Protein AF-A0A2V5MBA4-F1 (afdb_monomer_lite)

Structure (mmCIF, N/CA/C/O backbone):
data_AF-A0A2V5MBA4-F1
#
_entry.id   AF-A0A2V5MBA4-F1
#
loop_
_atom_site.group_PDB
_atom_site.id
_atom_site.type_symbol
_atom_site.label_atom_id
_atom_site.label_alt_id
_atom_site.label_comp_id
_atom_site.label_asym_id
_atom_site.label_entity_id
_atom_site.label_seq_id
_atom_site.pdbx_PDB_ins_code
_atom_site.Cartn_x
_atom_site.Cartn_y
_atom_site.Cartn_z
_atom_site.occupancy
_atom_site.B_iso_or_equiv
_atom_site.auth_seq_id
_atom_site.auth_comp_id
_atom_site.auth_asym_id
_atom_site.auth_atom_id
_atom_site.pdbx_PDB_model_num
ATOM 1 N N . ASN A 1 1 ? 19.312 -1.199 2.283 1.00 86.12 1 ASN A N 1
ATOM 2 C CA . ASN A 1 1 ? 18.083 -1.227 3.105 1.00 86.12 1 ASN A CA 1
ATOM 3 C C . ASN A 1 1 ? 17.181 -2.305 2.559 1.00 86.12 1 ASN A C 1
ATOM 5 O O . ASN A 1 1 ? 17.076 -2.397 1.346 1.00 86.12 1 ASN A O 1
ATOM 9 N N . GLU A 1 2 ? 16.562 -3.089 3.433 1.00 93.12 2 GLU A N 1
ATOM 10 C CA . GLU A 1 2 ? 15.710 -4.225 3.068 1.00 93.12 2 GLU A CA 1
ATOM 11 C C . GLU A 1 2 ? 14.400 -4.160 3.860 1.00 93.12 2 GLU A C 1
ATOM 13 O O . GLU A 1 2 ? 14.355 -3.577 4.947 1.00 93.12 2 GLU A O 1
ATOM 18 N N . ALA A 1 3 ? 13.339 -4.747 3.311 1.00 95.31 3 ALA A N 1
ATOM 19 C CA . ALA A 1 3 ? 12.047 -4.902 3.967 1.00 95.31 3 ALA A CA 1
ATOM 20 C C . ALA A 1 3 ? 11.344 -6.156 3.432 1.00 95.31 3 ALA A C 1
ATOM 22 O O . ALA A 1 3 ? 11.594 -6.581 2.307 1.00 95.31 3 ALA A O 1
ATOM 23 N N . THR A 1 4 ? 10.440 -6.731 4.223 1.00 97.88 4 THR A N 1
ATOM 24 C CA . THR A 1 4 ? 9.587 -7.849 3.799 1.00 97.88 4 THR A CA 1
ATOM 25 C C . THR A 1 4 ? 8.132 -7.409 3.742 1.00 97.88 4 THR A C 1
ATOM 27 O O . THR A 1 4 ? 7.718 -6.509 4.478 1.00 97.88 4 THR A O 1
ATOM 30 N N . ALA A 1 5 ? 7.333 -8.066 2.897 1.00 97.44 5 ALA A N 1
ATOM 31 C CA . ALA A 1 5 ? 5.901 -7.786 2.815 1.00 97.44 5 ALA A CA 1
ATOM 32 C C . ALA A 1 5 ? 5.216 -7.992 4.179 1.00 97.44 5 ALA A C 1
ATOM 34 O O . ALA A 1 5 ? 4.501 -7.105 4.631 1.00 97.44 5 ALA A O 1
ATOM 35 N N . ASP A 1 6 ? 5.514 -9.090 4.886 1.00 98.19 6 ASP A N 1
ATOM 36 C CA . ASP A 1 6 ? 4.989 -9.350 6.239 1.00 98.19 6 ASP A CA 1
ATOM 37 C C . ASP A 1 6 ? 5.371 -8.245 7.240 1.00 98.19 6 ASP A C 1
ATOM 39 O O . ASP A 1 6 ? 4.521 -7.756 7.985 1.00 98.19 6 ASP A O 1
ATOM 43 N N . GLY A 1 7 ? 6.624 -7.778 7.220 1.00 98.31 7 GLY A N 1
ATOM 44 C CA . GLY A 1 7 ? 7.074 -6.696 8.096 1.00 98.31 7 GLY A CA 1
ATOM 45 C C . GLY A 1 7 ? 6.330 -5.382 7.842 1.00 98.31 7 GLY A C 1
ATOM 46 O O . GLY A 1 7 ? 5.913 -4.710 8.787 1.00 98.31 7 GLY A O 1
ATOM 47 N N . LEU A 1 8 ? 6.107 -5.033 6.573 1.00 98.31 8 LEU A N 1
ATOM 48 C CA . LEU A 1 8 ? 5.379 -3.820 6.191 1.00 98.31 8 LEU A CA 1
ATOM 49 C C . LEU A 1 8 ? 3.874 -3.932 6.470 1.00 98.31 8 LEU A C 1
ATOM 51 O O . LEU A 1 8 ? 3.268 -2.959 6.921 1.00 98.31 8 LEU A O 1
ATOM 55 N N . LEU A 1 9 ? 3.283 -5.118 6.293 1.00 98.19 9 LEU A N 1
ATOM 56 C CA . LEU A 1 9 ? 1.904 -5.397 6.700 1.00 98.19 9 LEU A CA 1
ATOM 57 C C . LEU A 1 9 ? 1.730 -5.200 8.208 1.00 98.19 9 LEU A C 1
ATOM 59 O O . LEU A 1 9 ? 0.799 -4.512 8.634 1.00 98.19 9 LEU A O 1
ATOM 63 N N . ARG A 1 10 ? 2.643 -5.743 9.023 1.00 98.19 10 ARG A N 1
ATOM 64 C CA . ARG A 1 10 ? 2.635 -5.561 10.484 1.00 98.19 10 ARG A CA 1
ATOM 65 C C . ARG A 1 10 ? 2.804 -4.098 10.877 1.00 98.19 10 ARG A C 1
ATOM 67 O O . ARG A 1 10 ? 2.097 -3.631 11.765 1.00 98.19 10 ARG A O 1
ATOM 74 N N . LEU A 1 11 ? 3.695 -3.369 10.204 1.00 98.12 11 LEU A N 1
ATOM 75 C CA . LEU A 1 11 ? 3.914 -1.944 10.451 1.00 98.12 11 LEU A CA 1
ATOM 76 C C . LEU A 1 11 ? 2.647 -1.121 10.185 1.00 98.12 11 LEU A C 1
ATOM 78 O O . LEU A 1 11 ? 2.208 -0.375 11.060 1.00 98.12 11 LEU A O 1
ATOM 82 N N . LEU A 1 12 ? 2.032 -1.269 9.008 1.00 98.25 12 LEU A N 1
ATOM 83 C CA . LEU A 1 12 ? 0.799 -0.549 8.678 1.00 98.25 12 LEU A CA 1
ATOM 84 C C . LEU A 1 12 ? -0.372 -0.985 9.573 1.00 98.25 12 LEU A C 1
ATOM 86 O O . LEU A 1 12 ? -1.184 -0.146 9.968 1.00 98.25 12 LEU A O 1
ATOM 90 N N . SER A 1 13 ? -0.424 -2.262 9.966 1.00 97.88 13 SER A N 1
ATOM 91 C CA . SER A 1 13 ? -1.403 -2.759 10.943 1.00 97.88 13 SER A CA 1
ATOM 92 C C . SER A 1 13 ? -1.225 -2.093 12.306 1.00 97.88 13 SER A C 1
ATOM 94 O O . SER A 1 13 ? -2.210 -1.681 12.911 1.00 97.88 13 SER A O 1
ATOM 96 N N . ALA A 1 14 ? 0.016 -1.926 12.773 1.00 97.88 14 ALA A N 1
ATOM 97 C CA . ALA A 1 14 ? 0.316 -1.239 14.026 1.00 97.88 14 ALA A CA 1
ATOM 98 C C . ALA A 1 14 ? -0.032 0.257 13.963 1.00 97.88 14 ALA A C 1
ATOM 100 O O . ALA A 1 14 ? -0.607 0.782 14.912 1.00 97.88 14 ALA A O 1
ATOM 101 N N . ILE A 1 15 ? 0.255 0.927 12.839 1.00 97.19 15 ILE A N 1
ATOM 102 C CA . ILE A 1 15 ? -0.119 2.333 12.611 1.00 97.19 15 ILE A CA 1
ATOM 103 C C . ILE A 1 15 ? -1.642 2.509 12.679 1.00 97.19 15 ILE A C 1
ATOM 105 O O . ILE A 1 15 ? -2.116 3.442 13.324 1.00 97.19 15 ILE A O 1
ATOM 109 N N . ARG A 1 16 ? -2.417 1.620 12.041 1.00 95.56 16 ARG A N 1
ATOM 110 C CA . ARG A 1 16 ? -3.890 1.658 12.083 1.00 95.56 16 ARG A CA 1
ATOM 111 C C . ARG A 1 16 ? -4.443 1.266 13.462 1.00 95.56 16 ARG A C 1
ATOM 113 O O . ARG A 1 16 ? -5.426 1.859 13.911 1.00 95.56 16 ARG A O 1
ATOM 120 N N . GLY A 1 17 ? -3.821 0.285 14.116 1.00 95.31 17 GLY A N 1
ATOM 121 C CA . GLY A 1 17 ? -4.145 -0.203 15.460 1.00 95.31 17 GLY A CA 1
ATOM 122 C C . GLY A 1 17 ? -3.643 0.717 16.575 1.00 95.31 17 GLY A C 1
ATOM 123 O O . GLY A 1 17 ? -3.348 1.883 16.348 1.00 95.31 17 GLY A O 1
ATOM 124 N N . ASP A 1 18 ? -3.549 0.226 17.806 1.00 94.12 18 ASP A N 1
ATOM 125 C CA . ASP A 1 18 ? -3.410 1.097 18.991 1.00 94.12 18 ASP A CA 1
ATOM 126 C C . ASP A 1 18 ? -1.965 1.338 19.445 1.00 94.12 18 ASP A C 1
ATOM 128 O O . ASP A 1 18 ? -1.713 1.725 20.582 1.00 94.12 18 ASP A O 1
ATOM 132 N N . PHE A 1 19 ? -0.997 1.124 18.551 1.00 97.06 19 PHE A N 1
ATOM 133 C CA . PHE A 1 19 ? 0.415 1.356 18.857 1.00 97.06 19 PHE A CA 1
ATOM 134 C C . PHE A 1 19 ? 0.752 2.850 19.005 1.00 97.06 19 PHE A C 1
ATOM 136 O O . PHE A 1 19 ? 1.609 3.221 19.805 1.00 97.06 19 PHE A O 1
ATOM 143 N N . LEU A 1 20 ? 0.092 3.711 18.226 1.00 97.50 20 LEU A N 1
ATOM 144 C CA . LEU A 1 20 ? 0.297 5.160 18.238 1.00 97.50 20 LEU A CA 1
ATOM 145 C C . LEU A 1 20 ? -0.785 5.873 19.051 1.00 97.50 20 LEU A C 1
ATOM 147 O O . LEU A 1 20 ? -1.930 5.423 19.109 1.00 97.50 20 LEU A O 1
ATOM 151 N N . THR A 1 21 ? -0.454 7.055 19.586 1.00 98.44 21 THR A N 1
ATOM 152 C CA . THR A 1 21 ? -1.480 7.956 20.133 1.00 98.44 21 THR A CA 1
ATOM 153 C C . THR A 1 21 ? -2.483 8.351 19.041 1.00 98.44 21 THR A C 1
ATOM 155 O O . THR A 1 21 ? -2.114 8.384 17.859 1.00 98.44 21 THR A O 1
ATOM 158 N N . PRO A 1 22 ? -3.733 8.704 19.391 1.00 97.81 22 PRO A N 1
ATOM 159 C CA . PRO A 1 22 ? -4.726 9.140 18.410 1.00 97.81 22 PRO A CA 1
ATOM 160 C C . PRO A 1 22 ? -4.254 10.306 17.528 1.00 97.81 22 PRO A C 1
ATOM 162 O O . PRO A 1 22 ? -4.555 10.348 16.336 1.00 97.81 22 PRO A O 1
ATOM 165 N N . GLU A 1 23 ? -3.491 11.248 18.081 1.00 98.25 23 GLU A N 1
ATOM 166 C CA . GLU A 1 23 ? -2.917 12.383 17.351 1.00 98.25 23 GLU A CA 1
ATOM 167 C C . GLU A 1 23 ? -1.860 11.917 16.348 1.00 98.25 23 GLU A C 1
ATOM 169 O O . GLU A 1 23 ? -1.935 12.268 15.172 1.00 98.25 23 GLU A O 1
ATOM 174 N N . SER A 1 24 ? -0.923 11.073 16.789 1.00 98.38 24 SER A N 1
ATOM 175 C CA . SER A 1 24 ? 0.158 10.563 15.940 1.00 98.38 24 SER A CA 1
ATOM 176 C C . SER A 1 24 ? -0.381 9.668 14.824 1.00 98.38 24 SER A C 1
ATOM 178 O O . SER A 1 24 ? 0.046 9.783 13.679 1.00 98.38 24 SER A O 1
ATOM 180 N N . LYS A 1 25 ? -1.368 8.816 15.132 1.00 98.38 25 LYS A N 1
ATOM 181 C CA . LYS A 1 25 ? -2.070 7.982 14.148 1.00 98.38 25 LYS A CA 1
ATOM 182 C C . LYS A 1 25 ? -2.710 8.837 13.056 1.00 98.38 25 LYS A C 1
ATOM 184 O O . LYS A 1 25 ? -2.501 8.569 11.874 1.00 98.38 25 LYS A O 1
ATOM 189 N N . ARG A 1 26 ? -3.466 9.873 13.443 1.00 98.00 26 ARG A N 1
ATOM 190 C CA . ARG A 1 26 ? -4.099 10.794 12.486 1.00 98.00 26 ARG A CA 1
ATOM 191 C C . ARG A 1 26 ? -3.067 11.482 11.605 1.00 98.00 26 ARG A C 1
ATOM 193 O O . ARG A 1 26 ? -3.279 11.561 10.402 1.00 98.00 26 ARG A O 1
ATOM 200 N N . GLU A 1 27 ? -1.959 11.935 12.182 1.00 98.56 27 GLU A N 1
ATOM 201 C CA . GLU A 1 27 ? -0.923 12.642 11.432 1.00 98.56 27 GLU A CA 1
ATOM 202 C C . GLU A 1 27 ? -0.189 11.730 10.442 1.00 98.56 27 GLU A C 1
ATOM 204 O O . GLU A 1 27 ? -0.036 12.085 9.276 1.00 98.56 27 GLU A O 1
ATOM 209 N N . VAL A 1 28 ? 0.193 10.518 10.859 1.00 98.38 28 VAL A N 1
ATOM 210 C CA . VAL A 1 28 ? 0.825 9.537 9.963 1.00 98.38 28 VAL A CA 1
ATOM 211 C C . VAL A 1 28 ? -0.115 9.163 8.818 1.00 98.38 28 VAL A C 1
ATOM 213 O O . VAL A 1 28 ? 0.303 9.172 7.661 1.00 98.38 28 VAL A O 1
ATOM 216 N N . ILE A 1 29 ? -1.389 8.879 9.111 1.00 98.50 29 ILE A N 1
ATOM 217 C CA . ILE A 1 29 ? -2.375 8.568 8.068 1.00 98.50 29 ILE A CA 1
ATOM 218 C C . ILE A 1 29 ? -2.562 9.767 7.131 1.00 98.50 29 ILE A C 1
ATOM 220 O O . ILE A 1 29 ? -2.538 9.575 5.920 1.00 98.50 29 ILE A O 1
ATOM 224 N N . ARG A 1 30 ? -2.677 10.995 7.654 1.00 98.56 30 ARG A N 1
ATOM 225 C CA . ARG A 1 30 ? -2.792 12.219 6.843 1.00 98.56 30 ARG A CA 1
ATOM 226 C C . ARG A 1 30 ? -1.617 12.368 5.876 1.00 98.56 30 ARG A C 1
ATOM 228 O O . ARG A 1 30 ? -1.834 12.587 4.690 1.00 98.56 30 ARG A O 1
ATOM 235 N N . ILE A 1 31 ? -0.387 12.190 6.357 1.00 98.75 31 ILE A N 1
ATOM 236 C CA . ILE A 1 31 ? 0.821 12.270 5.522 1.00 98.75 31 ILE A CA 1
ATOM 237 C C . ILE A 1 31 ? 0.795 11.212 4.411 1.00 98.75 31 ILE A C 1
ATOM 239 O O . ILE A 1 31 ? 1.104 11.517 3.261 1.00 98.75 31 ILE A O 1
ATOM 243 N N . LEU A 1 32 ? 0.418 9.973 4.735 1.00 98.69 32 LEU A N 1
ATOM 244 C CA . LEU A 1 32 ? 0.338 8.883 3.758 1.00 98.69 32 LEU A CA 1
ATOM 245 C C . LEU A 1 32 ? -0.785 9.088 2.727 1.00 98.69 32 LEU A C 1
ATOM 247 O O . LEU A 1 32 ? -0.636 8.669 1.582 1.00 98.69 32 LEU A O 1
ATOM 251 N N . LEU A 1 33 ? -1.889 9.733 3.112 1.00 98.62 33 LEU A N 1
ATOM 252 C CA . LEU A 1 33 ? -2.981 10.116 2.207 1.00 98.62 33 LEU A CA 1
ATOM 253 C C . LEU A 1 33 ? -2.582 11.237 1.236 1.00 98.62 33 LEU A C 1
ATOM 255 O O . LEU A 1 33 ? -3.159 11.356 0.160 1.00 98.62 33 LEU A O 1
ATOM 259 N N . GLU A 1 34 ? -1.598 12.062 1.594 1.00 98.44 34 GLU A N 1
ATOM 260 C CA . GLU A 1 34 ? -1.109 13.176 0.769 1.00 98.44 34 GLU A CA 1
ATOM 261 C C . GLU A 1 34 ? -0.039 12.758 -0.256 1.00 98.44 34 GLU A C 1
ATOM 263 O O . GLU A 1 34 ? 0.574 13.613 -0.910 1.00 98.44 34 GLU A O 1
ATOM 268 N N . GLN A 1 35 ? 0.177 11.448 -0.428 1.00 98.25 35 GLN A N 1
ATOM 269 C CA . GLN A 1 35 ? 1.046 10.900 -1.462 1.00 98.25 35 GLN A CA 1
ATOM 270 C C . GLN A 1 35 ? 0.628 11.396 -2.857 1.00 98.25 35 GLN A C 1
ATOM 272 O O . GLN A 1 35 ? -0.550 11.534 -3.183 1.00 98.25 35 GLN A O 1
ATOM 277 N N . ARG A 1 36 ? 1.625 11.716 -3.691 1.00 97.88 36 ARG A N 1
ATOM 278 C CA . ARG A 1 36 ? 1.404 12.297 -5.027 1.00 97.88 36 ARG A CA 1
ATOM 279 C C . ARG A 1 36 ? 1.651 11.303 -6.159 1.00 97.88 36 ARG A C 1
ATOM 281 O O . ARG A 1 36 ? 1.137 11.498 -7.258 1.00 97.88 36 ARG A O 1
ATOM 288 N N . PHE A 1 37 ? 2.421 10.245 -5.911 1.00 97.75 37 PHE A N 1
ATOM 289 C CA . PHE A 1 37 ? 2.712 9.207 -6.901 1.00 97.75 37 PHE A CA 1
ATOM 290 C C . PHE A 1 37 ? 1.665 8.091 -6.853 1.00 97.75 37 PHE A C 1
ATOM 292 O O . PHE A 1 37 ? 1.864 7.083 -6.185 1.00 97.75 37 PHE A O 1
ATOM 299 N N . ASN A 1 38 ? 0.570 8.264 -7.594 1.00 98.31 38 ASN A N 1
ATOM 300 C CA . ASN A 1 38 ? -0.621 7.405 -7.504 1.00 98.31 38 ASN A CA 1
ATOM 301 C C . ASN A 1 38 ? -0.732 6.356 -8.627 1.00 98.31 38 ASN A C 1
ATOM 303 O O . ASN A 1 38 ? -1.795 5.792 -8.850 1.00 98.31 38 ASN A O 1
ATOM 307 N N . SER A 1 39 ? 0.354 6.092 -9.355 1.00 98.31 39 SER A N 1
ATOM 308 C CA . SER A 1 39 ? 0.385 5.202 -10.528 1.00 98.31 39 SER A CA 1
ATOM 309 C C . SER A 1 39 ? 0.566 3.710 -10.206 1.00 98.31 39 SER A C 1
ATOM 311 O O . SER A 1 39 ? 0.723 2.915 -11.127 1.00 98.31 39 SER A O 1
ATOM 313 N N . MET A 1 40 ? 0.579 3.331 -8.924 1.00 98.69 40 MET A N 1
ATOM 314 C CA . MET A 1 40 ? 0.765 1.952 -8.453 1.00 98.69 40 MET A CA 1
ATOM 315 C C . MET A 1 40 ? -0.515 1.420 -7.791 1.00 98.69 40 MET A C 1
ATOM 317 O O . MET A 1 40 ? -1.497 1.227 -8.504 1.00 98.69 40 MET A O 1
ATOM 321 N N . ILE A 1 41 ? -0.562 1.213 -6.464 1.00 98.81 41 ILE A N 1
ATOM 322 C CA . ILE A 1 41 ? -1.762 0.670 -5.796 1.00 98.81 41 ILE A CA 1
ATOM 323 C C . ILE A 1 41 ? -3.027 1.457 -6.164 1.00 98.81 41 ILE A C 1
ATOM 325 O O . ILE A 1 41 ? -3.990 0.806 -6.574 1.00 98.81 41 ILE A O 1
ATOM 329 N N . PRO A 1 42 ? -3.048 2.809 -6.097 1.00 98.75 42 PRO A N 1
ATOM 330 C CA . PRO A 1 42 ? -4.261 3.568 -6.396 1.00 98.75 42 PRO A CA 1
ATOM 331 C C . PRO A 1 42 ? -4.764 3.400 -7.835 1.00 98.75 42 PRO A C 1
ATOM 333 O O . PRO A 1 42 ? -5.966 3.453 -8.061 1.00 98.75 42 PRO A O 1
ATOM 336 N N . ALA A 1 43 ? -3.875 3.165 -8.805 1.00 98.62 43 ALA A N 1
ATOM 337 C CA . ALA A 1 43 ? -4.252 3.020 -10.211 1.00 98.62 43 ALA A CA 1
ATOM 338 C C . ALA A 1 43 ? -4.991 1.704 -10.514 1.00 98.62 43 ALA A C 1
ATOM 340 O O . ALA A 1 43 ? -5.704 1.629 -11.509 1.00 98.62 43 ALA A O 1
ATOM 341 N N . GLY A 1 44 ? -4.831 0.682 -9.665 1.00 98.31 44 GLY A N 1
ATOM 342 C CA . GLY 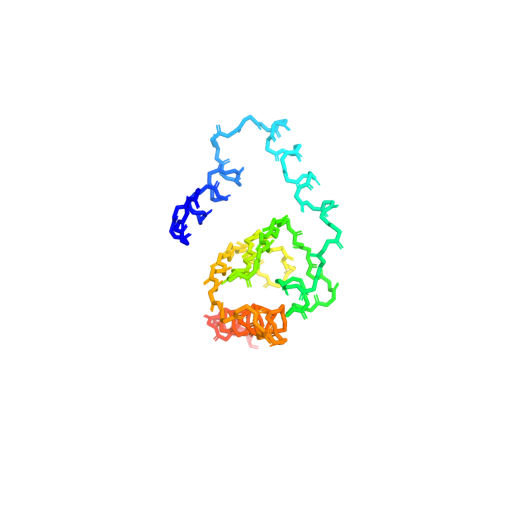A 1 44 ? -5.549 -0.594 -9.770 1.00 98.31 44 GLY A CA 1
ATOM 343 C C . GLY A 1 44 ? -6.897 -0.623 -9.043 1.00 98.31 44 GLY A C 1
ATOM 344 O O . GLY A 1 44 ? -7.526 -1.675 -8.964 1.00 98.31 44 GLY A O 1
ATOM 345 N N . LEU A 1 45 ? -7.323 0.497 -8.454 1.00 98.50 45 LEU A N 1
ATOM 346 C CA . LEU A 1 45 ? -8.508 0.587 -7.602 1.00 98.50 45 LEU A CA 1
ATOM 347 C C . LEU A 1 45 ? -9.591 1.461 -8.246 1.00 98.50 45 LEU A C 1
ATOM 349 O O . LEU A 1 45 ? -9.288 2.286 -9.112 1.00 98.50 45 LEU A O 1
ATOM 353 N N . PRO A 1 46 ? -10.866 1.308 -7.842 1.00 97.38 46 PRO A N 1
ATOM 354 C CA . PRO A 1 46 ? -11.921 2.175 -8.346 1.00 97.38 46 PRO A CA 1
ATOM 355 C C . PRO A 1 46 ? -11.688 3.641 -7.920 1.00 97.38 46 PRO A C 1
ATOM 357 O O . PRO A 1 46 ? -11.087 3.886 -6.873 1.00 97.38 46 PRO A O 1
ATOM 360 N N . PRO A 1 47 ? -12.197 4.636 -8.676 1.00 96.00 47 PRO A N 1
ATOM 361 C CA . PRO A 1 47 ? -11.866 6.053 -8.468 1.00 96.00 47 PRO A CA 1
ATOM 362 C C . PRO A 1 47 ? -12.219 6.631 -7.091 1.00 96.00 47 PRO A C 1
ATOM 364 O O . PRO A 1 47 ? -11.672 7.658 -6.698 1.00 96.00 47 PRO A O 1
ATOM 367 N N . HIS A 1 48 ? -13.159 6.014 -6.374 1.00 96.38 48 HIS A N 1
ATOM 368 C CA . HIS A 1 48 ? -13.581 6.436 -5.036 1.00 96.38 48 HIS A CA 1
ATOM 369 C C . HIS A 1 48 ? -12.753 5.812 -3.907 1.00 96.38 48 HIS A C 1
ATOM 371 O O . HIS A 1 48 ? -12.939 6.181 -2.746 1.00 96.38 48 HIS A O 1
ATOM 377 N N . ALA A 1 49 ? -11.850 4.879 -4.220 1.00 97.94 49 ALA A N 1
ATOM 378 C CA . ALA A 1 49 ? -10.943 4.312 -3.237 1.00 97.94 49 ALA A CA 1
ATOM 379 C C . ALA A 1 49 ? -10.005 5.396 -2.701 1.00 97.94 49 ALA A C 1
ATOM 381 O O . ALA A 1 49 ? -9.378 6.144 -3.452 1.00 97.94 49 ALA A O 1
ATOM 382 N N . THR A 1 50 ? -9.879 5.456 -1.380 1.00 98.25 50 THR A N 1
ATOM 383 C CA . THR A 1 50 ? -8.906 6.328 -0.721 1.00 98.25 50 THR A CA 1
ATOM 384 C C . THR A 1 50 ? -7.747 5.473 -0.229 1.00 98.25 50 THR A C 1
ATOM 386 O O . THR A 1 50 ? -7.964 4.450 0.419 1.00 98.25 50 THR A O 1
ATOM 389 N N . VAL A 1 51 ? -6.511 5.876 -0.525 1.00 98.69 51 VAL A N 1
ATOM 390 C CA . VAL A 1 51 ? -5.323 5.066 -0.231 1.00 98.69 51 VAL A CA 1
ATOM 391 C C . VAL A 1 51 ? -4.319 5.878 0.580 1.00 98.69 51 VAL A C 1
ATOM 393 O O . VAL A 1 51 ? -3.790 6.875 0.103 1.00 98.69 51 VAL A O 1
ATOM 396 N N . ALA A 1 52 ? -4.032 5.440 1.806 1.00 98.75 52 ALA A N 1
ATOM 397 C CA . ALA A 1 52 ? -2.919 5.963 2.596 1.00 98.75 52 ALA A CA 1
ATOM 398 C C . ALA A 1 52 ? -1.685 5.098 2.309 1.00 98.75 52 ALA A C 1
ATOM 400 O O . ALA A 1 52 ? -1.616 3.974 2.811 1.00 98.75 52 ALA A O 1
ATOM 401 N N . HIS A 1 53 ? -0.741 5.573 1.489 1.00 98.75 53 HIS A N 1
ATOM 402 C CA . HIS A 1 53 ? 0.320 4.715 0.949 1.00 98.75 53 HIS A CA 1
ATOM 403 C C . HIS A 1 53 ? 1.703 5.355 0.832 1.00 98.75 53 HIS A C 1
ATOM 405 O O . HIS A 1 53 ? 1.899 6.568 0.957 1.00 98.75 53 HIS A O 1
ATOM 411 N N . LYS A 1 54 ? 2.694 4.492 0.591 1.00 98.50 54 LYS A N 1
ATOM 412 C CA . LYS A 1 54 ? 4.079 4.875 0.351 1.00 98.50 54 LYS A CA 1
ATOM 413 C C . LYS A 1 54 ? 4.687 4.049 -0.778 1.00 98.50 54 LYS A C 1
ATOM 415 O O . LYS A 1 54 ? 4.884 2.845 -0.648 1.00 98.50 54 LYS A O 1
ATOM 420 N N . THR A 1 55 ? 5.133 4.760 -1.808 1.00 98.25 55 THR A N 1
ATOM 421 C CA . THR A 1 55 ? 5.892 4.196 -2.925 1.00 98.25 55 THR A CA 1
ATOM 422 C C . THR A 1 55 ? 7.378 4.042 -2.596 1.00 98.25 55 THR A C 1
ATOM 424 O O . THR A 1 55 ? 7.946 4.805 -1.805 1.00 98.25 55 THR A O 1
ATOM 427 N N . GLY A 1 56 ? 8.043 3.088 -3.235 1.00 96.94 56 GLY A N 1
ATOM 428 C CA . GLY A 1 56 ? 9.496 2.941 -3.228 1.00 96.94 56 GLY A CA 1
ATOM 429 C C . GLY A 1 56 ? 9.963 2.478 -4.598 1.00 96.94 56 GLY A C 1
ATOM 430 O O . GLY A 1 56 ? 9.603 1.392 -5.028 1.00 96.94 56 GLY A O 1
ATOM 431 N N . GLU A 1 57 ? 10.740 3.297 -5.298 1.00 95.38 57 GLU A N 1
ATOM 432 C CA . GLU A 1 57 ? 11.182 2.977 -6.653 1.00 95.38 57 GLU A CA 1
ATOM 433 C C . GLU A 1 57 ? 12.665 3.306 -6.817 1.00 95.38 57 GLU A C 1
ATOM 435 O O . GLU A 1 57 ? 13.100 4.426 -6.546 1.00 95.38 57 GLU A O 1
ATOM 440 N N . ILE A 1 58 ? 13.428 2.308 -7.251 1.00 94.88 58 ILE A N 1
ATOM 441 C CA . ILE A 1 58 ? 14.832 2.406 -7.665 1.00 94.88 58 ILE A CA 1
ATOM 442 C C . ILE A 1 58 ? 15.006 1.622 -8.976 1.00 94.88 58 ILE A C 1
ATOM 444 O O . ILE A 1 58 ? 14.024 1.135 -9.538 1.00 94.88 58 ILE A O 1
ATOM 448 N N . SER A 1 59 ? 16.230 1.502 -9.497 1.00 93.38 59 SER A N 1
ATOM 449 C CA . SER A 1 59 ? 16.487 0.843 -10.790 1.00 93.38 59 SER A CA 1
ATOM 450 C C . SER A 1 59 ? 15.908 -0.573 -10.864 1.00 93.38 59 SER A C 1
ATOM 452 O O . SER A 1 59 ? 15.193 -0.892 -11.806 1.00 93.38 59 SER A O 1
ATOM 454 N N . THR A 1 60 ? 16.140 -1.396 -9.845 1.00 95.56 60 THR A N 1
ATOM 455 C CA . THR A 1 60 ? 15.747 -2.814 -9.843 1.00 95.56 60 THR A CA 1
ATOM 456 C C . THR A 1 60 ? 14.481 -3.115 -9.051 1.0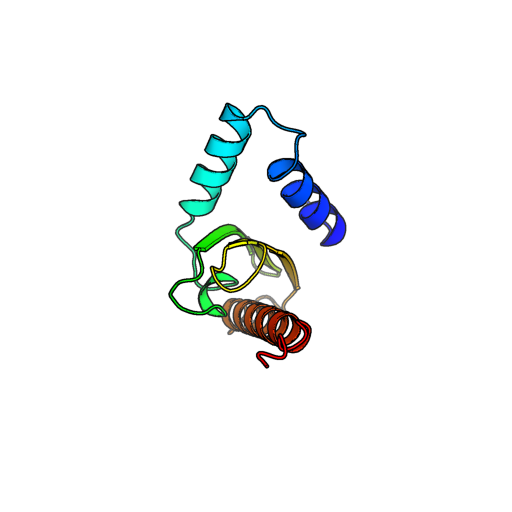0 95.56 60 THR A C 1
ATOM 458 O O . THR A 1 60 ? 14.070 -4.267 -8.996 1.00 95.56 60 THR A O 1
ATOM 461 N N . ALA A 1 61 ? 13.850 -2.122 -8.420 1.00 96.75 61 ALA A N 1
ATOM 462 C CA . ALA A 1 61 ? 12.717 -2.358 -7.530 1.00 96.75 61 ALA A CA 1
ATOM 463 C C . ALA A 1 61 ? 11.614 -1.317 -7.707 1.00 96.75 61 ALA A C 1
ATOM 465 O O . ALA A 1 61 ? 11.881 -0.124 -7.863 1.00 96.75 61 ALA A O 1
ATOM 466 N N . CYS A 1 62 ? 10.369 -1.784 -7.651 1.00 97.88 62 CYS A N 1
ATOM 467 C CA . CYS A 1 62 ? 9.171 -0.958 -7.728 1.00 97.88 62 CYS A CA 1
ATOM 468 C C . CYS A 1 62 ? 8.171 -1.465 -6.687 1.00 97.88 62 CYS A C 1
ATOM 470 O O . CYS A 1 62 ? 7.727 -2.613 -6.720 1.00 97.88 62 CYS A O 1
ATOM 472 N N . HIS A 1 63 ? 7.887 -0.657 -5.681 1.00 97.94 63 HIS A N 1
ATOM 473 C CA . HIS A 1 63 ? 7.144 -1.062 -4.497 1.00 97.94 63 HIS A CA 1
ATOM 474 C C . HIS A 1 63 ? 6.057 -0.050 -4.191 1.00 97.94 63 HIS A C 1
ATOM 476 O O . HIS A 1 63 ? 6.259 1.158 -4.341 1.00 97.94 63 HIS A O 1
ATOM 482 N N . ASP A 1 64 ? 4.948 -0.547 -3.663 1.00 98.75 64 ASP A N 1
ATOM 483 C CA . ASP A 1 64 ? 3.940 0.284 -3.026 1.00 98.75 64 ASP A CA 1
ATOM 484 C C . ASP A 1 64 ? 3.294 -0.499 -1.884 1.00 98.75 64 ASP A C 1
ATOM 486 O O . ASP A 1 64 ? 3.058 -1.708 -1.981 1.00 98.75 64 ASP A O 1
ATOM 490 N N . ILE A 1 65 ? 3.042 0.190 -0.779 1.00 98.75 65 ILE A N 1
ATOM 491 C CA . ILE A 1 65 ? 2.346 -0.357 0.385 1.00 98.75 65 ILE A CA 1
ATOM 492 C C . ILE A 1 65 ? 1.285 0.635 0.821 1.00 98.75 65 ILE A C 1
ATOM 494 O O . ILE A 1 65 ? 1.551 1.836 0.836 1.00 98.75 65 ILE A O 1
ATOM 498 N N . GLY A 1 66 ? 0.114 0.167 1.236 1.00 98.62 66 GLY A N 1
ATOM 499 C CA . GLY A 1 66 ? -0.940 1.085 1.639 1.00 98.62 66 GLY A CA 1
ATOM 500 C C . GLY A 1 66 ? -2.045 0.472 2.474 1.00 98.62 66 GLY A C 1
ATOM 501 O O . GLY A 1 66 ? -2.223 -0.745 2.515 1.00 98.62 66 GLY A O 1
ATOM 502 N N . ILE A 1 67 ? -2.785 1.361 3.133 1.00 98.75 67 ILE A N 1
ATOM 503 C CA . ILE A 1 67 ? -4.082 1.089 3.749 1.00 98.75 67 ILE A CA 1
ATOM 504 C C . ILE A 1 67 ? -5.148 1.606 2.782 1.00 98.75 67 ILE A C 1
ATOM 506 O O . ILE A 1 67 ? -5.162 2.794 2.452 1.00 98.75 67 ILE A O 1
ATOM 510 N N . ILE A 1 68 ? -6.013 0.708 2.325 1.00 98.56 68 ILE A N 1
ATOM 511 C CA . ILE A 1 68 ? -7.035 0.971 1.321 1.00 98.56 68 ILE A CA 1
ATOM 512 C C . ILE A 1 68 ? -8.382 1.085 2.027 1.00 98.56 68 ILE A C 1
ATOM 514 O O . ILE A 1 68 ? -8.823 0.149 2.700 1.00 98.56 68 ILE A O 1
ATOM 518 N N . TYR A 1 69 ? -9.033 2.229 1.842 1.00 98.06 69 TYR A N 1
ATOM 519 C CA . TYR A 1 69 ? -10.360 2.535 2.354 1.00 98.06 69 TYR A CA 1
ATOM 520 C C . TYR A 1 69 ? -11.367 2.503 1.206 1.00 98.06 69 TYR A C 1
ATOM 522 O O . TYR A 1 69 ? -11.207 3.203 0.203 1.00 98.06 69 TYR A O 1
ATOM 530 N N . LEU A 1 70 ? -12.406 1.693 1.386 1.00 95.88 70 LEU A N 1
ATOM 531 C CA . LEU A 1 70 ? -13.513 1.506 0.458 1.00 95.88 70 LEU A CA 1
ATOM 532 C C . LEU A 1 70 ? -14.824 1.557 1.249 1.00 95.88 70 LEU A C 1
ATOM 534 O O . LEU A 1 70 ? -14.850 1.066 2.376 1.00 95.88 70 LEU A O 1
ATOM 538 N N . PRO A 1 71 ? -15.903 2.134 0.704 1.00 92.44 71 PRO A N 1
ATOM 539 C CA . PRO A 1 71 ? -17.204 2.122 1.364 1.00 92.44 71 PRO A CA 1
ATOM 540 C C . PRO A 1 71 ? -17.863 0.736 1.359 1.00 92.44 71 PRO A C 1
ATOM 542 O O . PRO A 1 71 ? -18.706 0.475 2.209 1.00 92.44 71 PRO A O 1
ATOM 545 N N . GLU A 1 72 ? -17.493 -0.153 0.432 1.00 90.12 72 GLU A N 1
ATOM 546 C CA . GLU A 1 72 ? -18.125 -1.470 0.282 1.00 90.12 72 GLU A CA 1
ATOM 547 C C . GLU A 1 72 ? -17.634 -2.508 1.297 1.00 90.12 72 GLU A C 1
ATOM 549 O O . GLU A 1 72 ? -18.246 -3.564 1.404 1.00 90.12 72 GLU A O 1
ATOM 554 N N . ARG A 1 73 ? -16.527 -2.248 2.010 1.00 92.94 73 ARG A N 1
ATOM 555 C CA . ARG A 1 73 ? -15.914 -3.221 2.924 1.00 92.94 73 ARG A CA 1
ATOM 556 C C . ARG A 1 73 ? -15.003 -2.586 3.964 1.00 92.94 73 ARG A C 1
ATOM 558 O O . ARG A 1 73 ? -14.504 -1.476 3.796 1.00 92.94 73 ARG A O 1
ATOM 565 N N . GLU A 1 74 ? -14.684 -3.353 5.001 1.00 94.56 74 GLU A N 1
ATOM 566 C CA . GLU A 1 74 ? -13.687 -2.952 5.993 1.00 94.56 74 GLU A CA 1
ATOM 567 C C . GLU A 1 74 ? -12.316 -2.675 5.347 1.00 94.56 74 GLU A C 1
ATOM 569 O O . GLU A 1 74 ? -11.871 -3.451 4.495 1.00 94.56 74 GLU A O 1
ATOM 574 N N . PRO A 1 75 ? -11.584 -1.620 5.754 1.00 96.56 75 PRO A N 1
ATOM 575 C CA . PRO A 1 75 ? -10.293 -1.296 5.157 1.00 96.56 75 PRO A CA 1
ATOM 576 C C . PRO A 1 75 ? -9.306 -2.463 5.218 1.00 96.56 75 PRO A C 1
ATOM 578 O O . PRO A 1 75 ? -9.229 -3.179 6.223 1.00 96.56 75 PRO A O 1
ATOM 581 N N . TYR A 1 76 ? -8.508 -2.620 4.166 1.00 97.81 76 TYR A N 1
ATOM 582 C CA . TYR A 1 76 ? -7.469 -3.647 4.073 1.00 97.81 76 TYR A CA 1
ATOM 583 C C . TYR A 1 76 ? -6.098 -3.030 3.841 1.00 97.81 76 TYR A C 1
ATOM 585 O O . TYR A 1 76 ? -5.970 -1.855 3.505 1.00 97.81 76 TYR A O 1
ATOM 593 N N . ILE A 1 77 ? -5.063 -3.835 4.057 1.00 98.56 77 ILE A N 1
ATOM 594 C CA . ILE A 1 77 ? -3.675 -3.430 3.878 1.00 98.56 77 ILE A CA 1
ATOM 595 C C . ILE A 1 77 ? -3.079 -4.297 2.780 1.00 98.56 77 ILE A C 1
ATOM 597 O O . ILE A 1 77 ? -3.225 -5.518 2.810 1.00 98.56 77 ILE A O 1
ATOM 601 N N . ALA A 1 78 ? -2.399 -3.664 1.831 1.00 98.56 78 ALA A N 1
ATOM 602 C CA . ALA A 1 78 ? -1.632 -4.346 0.801 1.00 98.56 78 ALA A CA 1
ATOM 603 C C . ALA A 1 78 ? -0.166 -3.919 0.882 1.00 98.56 78 ALA A C 1
ATOM 605 O O . ALA A 1 78 ? 0.142 -2.748 1.117 1.00 98.56 78 ALA A O 1
ATOM 606 N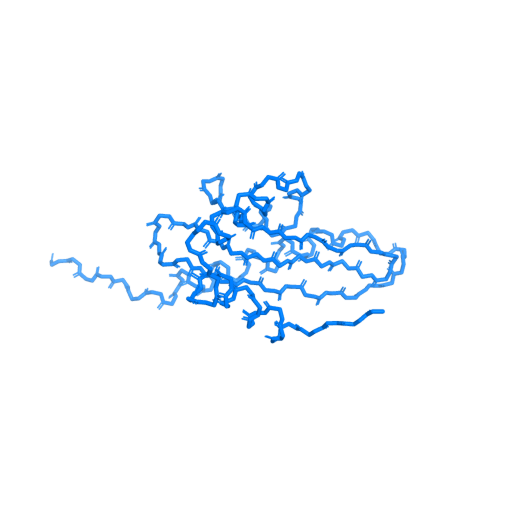 N . ALA A 1 79 ? 0.735 -4.873 0.667 1.00 98.62 79 ALA A N 1
ATOM 607 C CA . ALA A 1 79 ? 2.154 -4.615 0.490 1.00 98.62 79 ALA A CA 1
ATOM 608 C C . ALA A 1 79 ? 2.637 -5.356 -0.757 1.00 98.62 79 ALA A C 1
ATOM 610 O O . ALA A 1 79 ? 2.653 -6.586 -0.776 1.00 98.62 79 ALA A O 1
ATOM 611 N N . ILE A 1 80 ? 3.006 -4.608 -1.797 1.00 98.62 80 ILE A N 1
ATOM 612 C CA . ILE A 1 80 ? 3.437 -5.155 -3.083 1.00 98.62 80 ILE A CA 1
ATOM 613 C C . ILE A 1 80 ? 4.908 -4.800 -3.271 1.00 98.62 80 ILE A C 1
ATOM 615 O O . ILE A 1 80 ? 5.260 -3.643 -3.508 1.00 98.62 80 ILE A O 1
ATOM 619 N N . LEU A 1 81 ? 5.768 -5.810 -3.139 1.00 98.31 81 LEU A N 1
ATOM 620 C CA . LEU A 1 81 ? 7.206 -5.693 -3.346 1.00 98.31 81 LEU A CA 1
ATOM 621 C C . LEU A 1 81 ? 7.577 -6.468 -4.609 1.00 98.31 81 LEU A C 1
ATOM 623 O O . LEU A 1 81 ? 7.338 -7.669 -4.689 1.00 98.31 81 LEU A O 1
ATOM 627 N N . THR A 1 82 ? 8.129 -5.775 -5.601 1.00 97.75 82 THR A N 1
ATOM 628 C CA . THR A 1 82 ? 8.533 -6.362 -6.881 1.00 97.75 82 THR A CA 1
ATOM 629 C C . THR A 1 82 ? 9.947 -5.944 -7.254 1.00 97.75 82 THR A C 1
ATOM 631 O O . THR A 1 82 ? 10.351 -4.800 -7.017 1.00 97.75 82 THR A O 1
ATOM 634 N N . GLU A 1 83 ? 10.673 -6.884 -7.849 1.00 96.94 83 GLU A N 1
ATOM 635 C CA . GLU A 1 83 ? 11.982 -6.669 -8.452 1.00 96.94 83 GLU A CA 1
ATOM 636 C C . GLU A 1 83 ? 11.885 -6.849 -9.964 1.00 96.94 83 GLU A C 1
ATOM 638 O O . GLU A 1 83 ? 11.095 -7.651 -10.467 1.00 96.94 83 GLU A O 1
ATOM 643 N N . PHE A 1 84 ? 12.690 -6.082 -10.686 1.00 96.31 84 PHE A N 1
ATOM 644 C CA . PHE A 1 84 ? 12.702 -6.046 -12.136 1.00 96.31 84 PHE A CA 1
ATOM 645 C C . PHE A 1 84 ? 14.121 -5.861 -12.660 1.00 96.31 84 PHE A C 1
ATOM 647 O O . PHE A 1 84 ? 14.970 -5.255 -11.999 1.00 96.31 84 PHE A O 1
ATOM 654 N N . ASP A 1 85 ? 14.340 -6.296 -13.900 1.00 96.44 85 ASP A N 1
ATOM 655 C CA . ASP A 1 85 ? 15.499 -5.853 -14.668 1.00 96.44 85 ASP A CA 1
ATOM 656 C C . ASP A 1 85 ? 15.485 -4.316 -14.802 1.00 96.44 85 ASP A C 1
ATOM 658 O O . ASP A 1 85 ? 14.409 -3.740 -14.997 1.00 96.44 85 ASP A O 1
ATOM 662 N N . PRO A 1 86 ? 16.646 -3.631 -14.740 1.00 92.75 86 PRO A N 1
ATOM 663 C CA . PRO A 1 86 ? 16.710 -2.165 -14.779 1.00 92.75 86 PRO A CA 1
ATOM 664 C C . PRO A 1 86 ? 16.020 -1.520 -15.987 1.00 92.75 86 PRO A C 1
ATOM 666 O O . PRO A 1 86 ? 15.436 -0.448 -15.862 1.00 92.75 86 PRO A O 1
ATOM 669 N N . GLU A 1 87 ? 16.062 -2.191 -17.139 1.00 93.62 87 GLU A N 1
ATOM 670 C CA . GLU A 1 87 ? 15.495 -1.711 -18.407 1.00 93.62 87 GLU A CA 1
ATOM 671 C C . GLU A 1 87 ? 14.015 -2.088 -18.581 1.00 93.62 87 GLU A C 1
ATOM 673 O O . GLU A 1 87 ? 13.413 -1.844 -19.627 1.00 93.62 87 GLU A O 1
ATOM 678 N N . ARG A 1 88 ? 13.404 -2.737 -17.582 1.00 95.50 88 ARG A N 1
ATOM 679 C CA . ARG A 1 88 ? 12.013 -3.170 -17.676 1.00 95.50 88 ARG A CA 1
ATOM 680 C C . ARG A 1 88 ? 11.083 -1.959 -17.644 1.00 95.50 88 ARG A C 1
ATOM 682 O O . ARG A 1 88 ? 10.979 -1.253 -16.642 1.00 95.50 88 ARG A O 1
ATOM 689 N N . GLU A 1 89 ? 10.327 -1.787 -18.719 1.00 95.88 89 GLU A N 1
ATOM 690 C CA . GLU A 1 89 ? 9.169 -0.895 -18.761 1.00 95.88 89 GLU A CA 1
ATOM 691 C C . GLU A 1 89 ? 7.931 -1.556 -18.123 1.00 95.88 89 GLU A C 1
ATOM 693 O O . GLU A 1 89 ? 7.883 -2.773 -17.909 1.00 95.88 89 GLU A O 1
ATOM 698 N N . GLY A 1 90 ? 6.905 -0.763 -17.803 1.00 96.81 90 GLY A N 1
ATOM 699 C CA . GLY A 1 90 ? 5.640 -1.300 -17.286 1.00 96.81 90 GLY A CA 1
ATOM 700 C C . GLY A 1 90 ? 5.663 -1.708 -15.802 1.00 96.81 90 GLY A C 1
ATOM 701 O O . GLY A 1 90 ? 4.814 -2.483 -15.352 1.00 96.81 90 GLY A O 1
ATOM 702 N N . ARG A 1 91 ? 6.675 -1.276 -15.034 1.00 98.12 91 ARG A N 1
ATOM 703 C CA . ARG A 1 91 ? 6.876 -1.710 -13.635 1.00 98.12 91 ARG A CA 1
ATOM 704 C C . ARG A 1 91 ? 5.743 -1.242 -12.721 1.00 98.12 91 ARG A C 1
ATOM 706 O O . ARG A 1 91 ? 5.247 -2.017 -11.909 1.00 98.12 91 ARG A O 1
ATOM 713 N N . ARG A 1 92 ? 5.287 0.001 -12.894 1.00 98.19 92 ARG A N 1
ATOM 714 C CA . ARG A 1 92 ? 4.190 0.591 -12.106 1.00 98.19 92 ARG A CA 1
ATOM 715 C C . ARG A 1 92 ? 2.849 -0.039 -12.460 1.00 98.19 92 ARG A C 1
ATOM 717 O O . ARG A 1 92 ? 2.076 -0.374 -11.573 1.00 98.19 92 ARG A O 1
ATOM 724 N N . GLU A 1 93 ? 2.635 -0.280 -13.745 1.00 98.50 93 GLU A N 1
ATOM 725 C CA . GLU A 1 93 ? 1.471 -0.946 -14.319 1.00 98.50 93 GLU A CA 1
ATOM 726 C C . GLU A 1 93 ? 1.356 -2.381 -13.802 1.00 98.50 93 GLU A C 1
ATOM 728 O O . GLU A 1 93 ? 0.265 -2.838 -13.482 1.00 98.50 93 GLU A O 1
ATOM 733 N N . THR A 1 94 ? 2.488 -3.071 -13.637 1.00 98.56 94 THR A N 1
ATOM 734 C CA . THR A 1 94 ? 2.522 -4.398 -13.010 1.00 98.56 94 THR A CA 1
ATOM 735 C C . THR A 1 94 ? 2.057 -4.332 -11.552 1.00 98.56 94 THR A C 1
ATOM 737 O O . THR A 1 94 ? 1.224 -5.136 -11.139 1.00 98.56 94 THR A O 1
ATOM 740 N N . VAL A 1 95 ? 2.534 -3.355 -10.771 1.00 98.69 95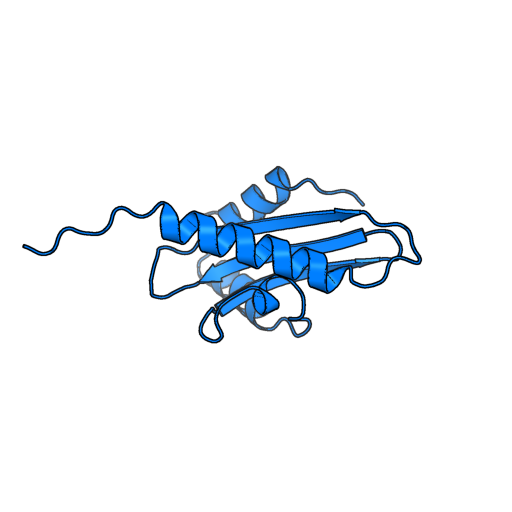 VAL A N 1
ATOM 741 C CA . VAL A 1 95 ? 2.078 -3.155 -9.381 1.00 98.69 95 VAL A CA 1
ATOM 742 C C . VAL A 1 95 ? 0.587 -2.794 -9.330 1.00 98.69 95 VAL A C 1
ATOM 744 O O . VAL A 1 95 ? -0.140 -3.327 -8.492 1.00 98.69 95 VAL A O 1
ATOM 747 N N . ALA A 1 96 ? 0.108 -1.947 -10.245 1.00 98.81 96 ALA A N 1
ATOM 748 C CA . ALA A 1 96 ? -1.306 -1.596 -10.358 1.00 98.81 96 ALA A CA 1
ATOM 749 C C . ALA A 1 96 ? -2.181 -2.815 -10.698 1.00 98.81 96 ALA A C 1
ATOM 751 O O . ALA A 1 96 ? -3.205 -3.029 -10.053 1.00 98.81 96 ALA A O 1
ATOM 752 N N . ALA A 1 97 ? -1.748 -3.666 -11.631 1.00 98.81 97 ALA A N 1
ATOM 753 C CA . ALA A 1 97 ? -2.458 -4.895 -11.982 1.00 98.81 97 ALA A CA 1
ATOM 754 C C . ALA A 1 97 ? -2.525 -5.888 -10.804 1.00 98.81 97 ALA A C 1
ATOM 756 O O . ALA A 1 97 ? -3.554 -6.528 -10.588 1.00 98.81 97 ALA A O 1
ATOM 757 N N . ILE A 1 98 ? -1.460 -5.990 -9.998 1.00 98.75 98 ILE A N 1
ATOM 758 C CA . ILE A 1 98 ? -1.473 -6.795 -8.764 1.00 98.75 98 ILE A CA 1
ATOM 759 C C . ILE A 1 98 ? -2.465 -6.208 -7.746 1.00 98.75 98 ILE A C 1
ATOM 761 O O . ILE A 1 98 ? -3.227 -6.958 -7.138 1.00 98.75 98 ILE A O 1
ATOM 765 N N . SER A 1 99 ? -2.491 -4.880 -7.580 1.00 98.75 99 SER A N 1
ATOM 766 C CA . SER A 1 99 ? -3.455 -4.186 -6.711 1.00 98.75 99 SER A CA 1
ATOM 767 C C . SER A 1 99 ? -4.904 -4.481 -7.116 1.00 98.75 99 SER A C 1
ATOM 769 O O . SER A 1 99 ? -5.720 -4.850 -6.268 1.00 98.75 99 SER A O 1
ATOM 771 N N . GLU 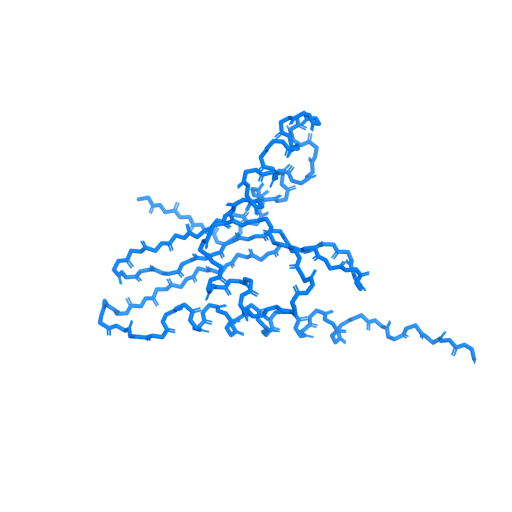A 1 100 ? -5.202 -4.418 -8.416 1.00 98.62 100 GLU A N 1
ATOM 772 C CA . GLU A 1 100 ? -6.518 -4.755 -8.966 1.00 98.62 100 GLU A CA 1
ATOM 773 C C . GLU A 1 100 ? -6.894 -6.219 -8.696 1.00 98.62 100 GLU A C 1
ATOM 775 O O . GLU A 1 100 ? -8.012 -6.506 -8.263 1.00 98.62 100 GLU A O 1
ATOM 780 N N . ALA A 1 101 ? -5.961 -7.154 -8.902 1.00 98.50 101 ALA A N 1
ATOM 781 C CA . ALA A 1 101 ? -6.193 -8.573 -8.646 1.00 98.50 101 ALA A CA 1
ATOM 782 C C . ALA A 1 101 ? -6.513 -8.848 -7.165 1.00 98.50 101 ALA A C 1
ATOM 784 O O . ALA A 1 101 ? -7.444 -9.598 -6.865 1.00 98.50 101 ALA A O 1
ATOM 785 N N . ILE A 1 102 ? -5.793 -8.202 -6.239 1.00 97.81 102 ILE A N 1
ATOM 786 C CA . ILE A 1 102 ? -6.074 -8.282 -4.797 1.00 97.81 102 ILE A CA 1
ATOM 787 C C . ILE A 1 102 ? -7.472 -7.732 -4.497 1.00 97.81 102 ILE A C 1
ATOM 789 O O . ILE A 1 102 ? -8.255 -8.391 -3.815 1.00 97.81 102 ILE A O 1
ATOM 793 N N . TYR A 1 103 ? -7.800 -6.546 -5.015 1.00 97.38 103 TYR A N 1
ATOM 794 C CA . TYR A 1 103 ? -9.106 -5.919 -4.813 1.00 97.38 103 TYR A CA 1
ATOM 795 C C . TYR A 1 103 ? -10.258 -6.815 -5.287 1.00 97.38 103 TYR A C 1
ATOM 797 O O . TYR A 1 103 ? -11.190 -7.069 -4.523 1.00 97.38 103 TYR A O 1
ATOM 805 N N . ARG A 1 104 ? -10.169 -7.350 -6.511 1.00 96.38 104 ARG A N 1
ATOM 806 C CA . ARG A 1 104 ? -11.184 -8.252 -7.077 1.00 96.38 104 ARG A CA 1
ATOM 807 C C . ARG A 1 104 ? -11.346 -9.517 -6.237 1.00 96.38 104 ARG A C 1
ATOM 809 O O . ARG A 1 104 ? -12.468 -9.876 -5.895 1.00 96.38 104 ARG A O 1
ATOM 816 N N . SER A 1 105 ? -10.236 -10.136 -5.838 1.00 96.12 105 SER A N 1
ATOM 817 C CA . SER A 1 105 ? -10.252 -11.336 -4.996 1.00 96.12 105 SER A CA 1
ATOM 818 C C . SER A 1 105 ? -10.953 -11.097 -3.651 1.00 96.12 105 SER A C 1
ATOM 820 O O . SER A 1 105 ? -11.740 -11.932 -3.202 1.00 96.12 105 SER A O 1
ATOM 822 N N . LEU A 1 106 ? -10.726 -9.938 -3.026 1.00 93.62 106 LEU A N 1
ATOM 823 C CA . LEU A 1 106 ? -11.373 -9.581 -1.762 1.00 93.62 106 LEU A CA 1
ATOM 82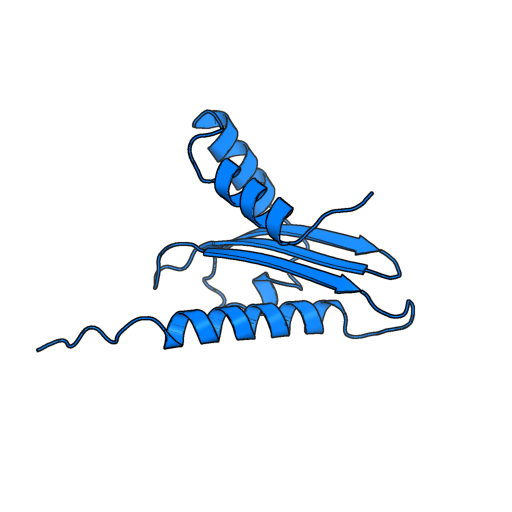4 C C . LEU A 1 106 ? -12.876 -9.312 -1.913 1.00 93.62 106 LEU A C 1
ATOM 826 O O . LEU A 1 106 ? -13.622 -9.633 -0.993 1.00 93.62 106 LEU A O 1
ATOM 830 N N . LEU A 1 107 ? -13.329 -8.774 -3.051 1.00 87.31 107 LEU A N 1
ATOM 831 C CA . LEU A 1 107 ? -14.760 -8.590 -3.320 1.00 87.31 107 LEU A CA 1
ATOM 832 C C . LEU A 1 107 ? -15.493 -9.903 -3.604 1.00 87.31 107 LEU A C 1
ATOM 834 O O . LEU A 1 107 ? -16.641 -10.062 -3.204 1.00 87.31 107 LEU A O 1
ATOM 838 N N . GLU A 1 108 ? -14.847 -10.850 -4.282 1.00 81.81 108 GLU A N 1
ATOM 839 C CA . GLU A 1 108 ? -15.436 -12.166 -4.572 1.00 81.81 108 GLU A CA 1
ATOM 840 C C . GLU A 1 108 ? -15.586 -13.042 -3.319 1.00 81.81 108 GLU A C 1
ATOM 842 O O . GLU A 1 108 ? -16.387 -13.976 -3.306 1.00 81.81 108 GLU A O 1
ATOM 847 N N . THR A 1 109 ? -14.820 -12.744 -2.267 1.00 65.94 109 THR A N 1
ATOM 848 C CA . THR A 1 109 ? -14.779 -13.534 -1.029 1.00 65.94 109 THR A CA 1
ATOM 849 C C . THR A 1 109 ? -15.797 -13.061 0.018 1.00 65.94 109 THR A C 1
ATOM 851 O O . THR A 1 109 ? -16.060 -13.793 0.975 1.00 65.94 109 THR A O 1
ATOM 854 N N . GLU A 1 110 ? -16.415 -11.883 -0.136 1.00 60.06 110 GLU A N 1
ATOM 855 C CA . GLU A 1 110 ? -17.509 -11.492 0.758 1.00 60.06 110 GLU A CA 1
ATOM 856 C C . GLU A 1 110 ? -18.786 -12.270 0.397 1.00 60.06 110 GLU A C 1
ATOM 858 O O . GLU A 1 110 ? -19.212 -12.261 -0.764 1.00 60.06 110 GLU A O 1
ATOM 863 N N . PRO A 1 111 ? -19.405 -12.994 1.353 1.00 50.53 111 PRO A N 1
ATOM 864 C CA . PRO A 1 111 ? -20.647 -13.692 1.077 1.00 50.53 111 PRO A CA 1
ATOM 865 C C . PRO A 1 111 ? -21.676 -12.655 0.638 1.00 50.53 111 PRO A C 1
ATOM 867 O O . PRO A 1 111 ? -21.903 -11.676 1.347 1.00 50.53 111 PRO A O 1
ATOM 870 N N . LYS A 1 112 ? -22.312 -12.878 -0.520 1.00 50.78 112 LYS A N 1
ATOM 871 C CA . LYS A 1 112 ? -23.515 -12.130 -0.894 1.00 50.78 112 LYS A CA 1
ATOM 872 C C . LYS A 1 112 ? -24.460 -12.215 0.299 1.00 50.78 112 LYS A C 1
ATOM 874 O O . LYS A 1 112 ? -24.901 -13.314 0.640 1.00 50.78 112 LYS A O 1
ATOM 879 N N . SER A 1 113 ? -24.719 -11.093 0.961 1.00 50.34 113 SER A N 1
ATOM 880 C CA . SER A 1 113 ? -25.820 -11.009 1.906 1.00 50.34 113 SER A CA 1
ATOM 881 C C . SER A 1 113 ? -27.062 -11.422 1.127 1.00 50.34 113 SER A C 1
ATOM 883 O O . SER A 1 113 ? -27.453 -10.741 0.180 1.00 50.34 113 SER A O 1
ATOM 885 N N . ASN A 1 114 ? -27.613 -12.592 1.450 1.00 50.75 114 ASN A N 1
ATOM 886 C CA . ASN A 1 114 ? -28.948 -12.948 1.004 1.00 50.75 114 ASN A CA 1
ATOM 887 C C . ASN A 1 114 ? -29.874 -11.902 1.626 1.00 50.75 114 ASN A C 1
ATOM 889 O O . ASN A 1 114 ? -30.127 -11.949 2.827 1.00 50.75 114 ASN A O 1
ATOM 893 N N . GLU A 1 115 ? -30.284 -10.920 0.831 1.00 54.50 115 GLU A N 1
ATOM 894 C CA . GLU A 1 115 ? -31.504 -10.174 1.104 1.00 54.50 115 GLU A CA 1
ATOM 895 C C . GLU A 1 115 ? -32.684 -11.066 0.687 1.00 54.50 115 GLU A C 1
ATOM 897 O O . GLU A 1 115 ? -32.603 -11.768 -0.326 1.00 54.50 115 GLU A O 1
ATOM 902 N N . ASP A 1 116 ? -33.689 -11.084 1.563 1.00 43.38 116 ASP A N 1
ATOM 903 C CA . ASP A 1 116 ? -34.800 -12.041 1.693 1.00 43.38 116 ASP A CA 1
ATOM 904 C C . ASP A 1 116 ? -35.633 -12.324 0.426 1.00 43.38 116 ASP A C 1
ATOM 906 O O . ASP A 1 116 ? -35.929 -11.382 -0.349 1.00 43.38 116 ASP A O 1
#

pLDDT: mean 94.01, std 11.51, range [43.38, 98.81]

Sequence (116 aa):
NEATADGLLRLLSAIRGDFLTPESKREVIRILLEQRFNSMIPAGLPPHATVAHKTGEISTACHDIGIIYLPEREPYIAAILTEFDPEREGRRETVAAISEAIYRSLLETEPKSNED

Secondary structure (DSSP, 8-state):
----HHHHHHHHHHHHTTTS-HHHHHHHHHHHHT----SSGGGGS-TT-EEEEEEEE-SSEEEEEEEEEETTEEEEEEEEEEE--TT-S-HHHHHHHHHHHHHHHHHHTS------

Radius of gyration: 15.21 Å; chains: 1; bounding box: 53×27×39 Å

Foldseek 3Di:
DDDDFVRLQVVVVCLCDDVDDPVSSVVLQVVQQPDDPCLALNLLDDPPKGWSKDWDDDQFWTWMWTWIDDPVDDIDIGTDIDTHHSPDPCRRVVRSVVSNVVVVVVVVPDPPPPDD